Protein AF-A0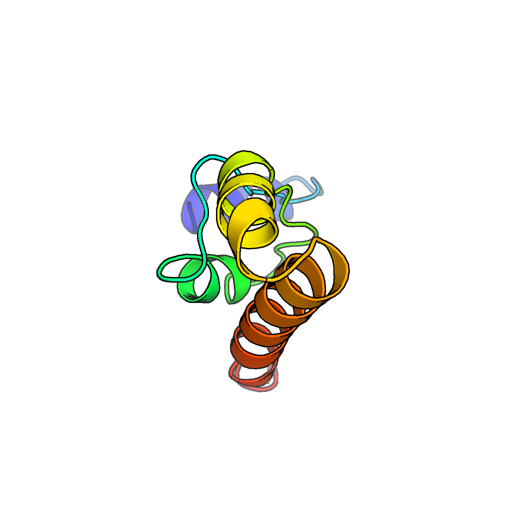A963N6A3-F1 (afdb_monomer)

Solvent-accessible surface area (backbone atoms only — not comparable to full-atom values): 4418 Å² total; per-residue (Å²): 107,70,70,60,38,53,53,34,46,76,71,74,43,88,28,67,55,29,84,94,38,36,96,87,60,36,36,77,61,47,46,41,84,77,58,74,50,70,59,59,57,68,48,41,55,65,44,16,78,79,64,37,60,69,55,28,52,52,50,52,51,47,47,37,48,55,28,46,69,68,52,75,80,84,127

pLDDT: mean 93.79, std 10.91, range [37.06, 98.88]

Foldseek 3Di:
DLVVQVVCVVVVHQAEEAPPDALVRVLVVLLRPRHDYHDHDPRLVVVCVPVHNVVSVVSSVVSSVVSNVPDDDDD

Radius of gyration: 13.46 Å; Cα contacts (8 Å, |Δi|>4): 77; chains: 1; bounding box: 36×17×40 Å

Mean predicted aligned error: 3.43 Å

Structure (mmCIF, N/CA/C/O backbone):
data_AF-A0A963N6A3-F1
#
_entry.id   AF-A0A963N6A3-F1
#
loop_
_atom_site.group_PDB
_atom_site.id
_atom_site.type_symbol
_atom_site.label_atom_id
_atom_site.label_alt_id
_atom_site.label_comp_id
_atom_site.label_asym_id
_atom_site.label_entity_id
_atom_site.label_seq_id
_atom_site.pdbx_PDB_ins_code
_atom_site.Cartn_x
_atom_site.Cartn_y
_atom_site.Cartn_z
_atom_site.occupancy
_atom_site.B_iso_or_equiv
_atom_site.auth_seq_id
_atom_site.auth_comp_id
_atom_site.auth_asym_id
_atom_site.auth_atom_id
_atom_site.pdbx_PDB_model_num
ATOM 1 N N . ILE A 1 1 ? -11.097 9.720 6.008 1.00 91.50 1 ILE A N 1
ATOM 2 C CA . ILE A 1 1 ? -10.698 8.286 5.988 1.00 91.50 1 ILE A CA 1
ATOM 3 C C . ILE A 1 1 ? -10.926 7.625 7.345 1.00 91.50 1 ILE A C 1
ATOM 5 O O . ILE A 1 1 ? -11.723 6.706 7.382 1.00 91.50 1 ILE A O 1
ATOM 9 N N . ARG A 1 2 ? -10.322 8.102 8.449 1.00 94.12 2 ARG A N 1
ATOM 10 C CA . ARG A 1 2 ? -10.505 7.514 9.797 1.00 94.12 2 ARG A CA 1
ATOM 11 C C . ARG A 1 2 ? -11.977 7.313 10.192 1.00 94.12 2 ARG A C 1
ATOM 13 O O . ARG A 1 2 ? -12.387 6.181 10.380 1.00 94.12 2 ARG A O 1
ATOM 20 N N . GLN A 1 3 ? -12.773 8.385 10.190 1.00 95.81 3 GLN A N 1
ATOM 21 C CA . GLN A 1 3 ? -14.198 8.337 10.553 1.00 95.81 3 GLN A CA 1
ATOM 22 C C . GLN A 1 3 ? -15.020 7.380 9.669 1.00 95.81 3 GLN A C 1
ATOM 24 O O . GLN A 1 3 ? -15.894 6.667 10.151 1.00 95.81 3 GLN A O 1
ATOM 29 N N . ALA A 1 4 ? -14.721 7.336 8.366 1.00 94.50 4 ALA A N 1
ATOM 30 C CA . ALA A 1 4 ? -15.364 6.404 7.441 1.00 94.50 4 ALA A CA 1
ATOM 31 C C . ALA A 1 4 ? -14.972 4.946 7.739 1.00 94.50 4 ALA A C 1
ATOM 33 O O . ALA A 1 4 ? -15.819 4.062 7.665 1.00 94.50 4 ALA A O 1
ATOM 34 N N . GLY A 1 5 ? -13.711 4.705 8.116 1.00 94.75 5 GLY A N 1
ATOM 35 C CA . GLY A 1 5 ? -13.236 3.398 8.564 1.00 94.75 5 GLY A CA 1
ATOM 36 C C . GLY A 1 5 ? -13.921 2.940 9.848 1.00 94.75 5 GLY A C 1
ATOM 37 O O . GLY A 1 5 ? -14.444 1.835 9.886 1.00 94.75 5 GLY A O 1
ATOM 38 N N . GLU A 1 6 ? -14.006 3.808 10.857 1.00 95.38 6 GLU A N 1
ATOM 39 C CA . GLU A 1 6 ? -14.733 3.539 12.108 1.00 95.38 6 GLU A CA 1
ATOM 40 C C . GLU A 1 6 ? -16.205 3.206 11.838 1.00 95.38 6 GLU A C 1
ATOM 42 O O . GLU A 1 6 ? -16.707 2.195 12.319 1.00 95.38 6 GLU A O 1
ATOM 47 N N . SER A 1 7 ? -16.870 3.992 10.987 1.00 96.69 7 SER A N 1
ATOM 48 C CA . SER A 1 7 ? -18.271 3.754 10.618 1.00 96.69 7 SER A CA 1
ATOM 49 C C . SER A 1 7 ? -18.457 2.410 9.906 1.00 96.69 7 SER A C 1
ATOM 51 O O . SER A 1 7 ? -19.377 1.664 10.229 1.00 96.69 7 SER A O 1
ATOM 53 N N . ALA A 1 8 ? -17.565 2.063 8.971 1.00 96.25 8 ALA A N 1
ATOM 54 C CA . ALA A 1 8 ? -17.598 0.772 8.286 1.00 96.25 8 ALA A CA 1
ATOM 55 C C . ALA A 1 8 ? -17.414 -0.398 9.269 1.00 96.25 8 ALA A C 1
ATOM 57 O O . ALA A 1 8 ? -18.137 -1.391 9.187 1.00 96.25 8 ALA A O 1
ATOM 58 N N . LEU A 1 9 ? -16.493 -0.265 10.228 1.00 96.25 9 LEU A N 1
ATOM 59 C CA . LEU A 1 9 ? -16.255 -1.272 11.263 1.00 96.25 9 LEU A CA 1
ATOM 60 C C . LEU A 1 9 ? -17.458 -1.425 12.205 1.00 96.25 9 LEU A C 1
ATOM 62 O O . LEU A 1 9 ? -17.842 -2.554 12.503 1.00 96.25 9 LEU A O 1
ATOM 66 N N . CYS A 1 10 ? -18.101 -0.325 12.613 1.00 96.44 10 CYS A N 1
ATOM 67 C CA . CYS A 1 10 ? -19.335 -0.363 13.409 1.00 96.44 10 CYS A CA 1
ATOM 68 C C . CYS A 1 10 ? -20.482 -1.090 12.689 1.00 96.44 10 CYS A C 1
ATOM 70 O O . CYS A 1 10 ? -21.315 -1.716 13.338 1.00 96.44 10 CYS A O 1
ATOM 72 N N . LEU A 1 11 ? -20.505 -1.048 11.356 1.00 97.38 11 LEU A N 1
ATOM 73 C CA . LEU A 1 11 ? -21.467 -1.773 10.521 1.00 97.38 11 LEU A CA 1
ATOM 74 C C . LEU A 1 11 ? -21.051 -3.229 10.233 1.00 97.38 11 LEU A C 1
ATOM 76 O O . LEU A 1 11 ? -21.694 -3.902 9.429 1.00 97.38 11 LEU A O 1
ATOM 80 N N . GLY A 1 12 ? -19.966 -3.725 10.840 1.00 96.12 12 GLY A N 1
ATOM 81 C CA . GLY A 1 12 ? -19.451 -5.079 10.611 1.00 96.12 12 GLY A CA 1
ATOM 82 C C . GLY A 1 12 ? -18.804 -5.282 9.235 1.00 96.12 12 GLY A C 1
ATOM 83 O O . GLY A 1 12 ? -18.582 -6.419 8.814 1.00 96.12 12 GLY A O 1
ATOM 84 N N . MET A 1 13 ? -18.497 -4.200 8.513 1.00 96.81 13 MET A N 1
ATOM 85 C CA . MET A 1 13 ? -17.861 -4.262 7.199 1.00 96.81 13 MET A CA 1
ATOM 86 C C . MET A 1 13 ? -16.338 -4.383 7.311 1.00 96.81 13 MET A C 1
ATOM 88 O O . MET A 1 13 ? -15.710 -3.998 8.297 1.00 96.81 13 MET A O 1
ATOM 92 N N . ARG A 1 14 ? -15.711 -4.890 6.245 1.00 95.38 14 ARG A N 1
ATOM 93 C CA . ARG A 1 14 ? -14.250 -4.857 6.101 1.00 95.38 14 ARG A CA 1
ATOM 94 C C . ARG A 1 14 ? -13.817 -3.464 5.655 1.00 95.38 14 ARG A C 1
ATOM 96 O O . ARG A 1 14 ? -14.327 -2.953 4.662 1.00 95.38 14 ARG A O 1
ATOM 103 N N . PHE A 1 15 ? -12.832 -2.893 6.340 1.00 95.62 15 PHE A N 1
ATOM 104 C CA . PHE A 1 15 ? -12.257 -1.604 5.980 1.00 95.62 15 PHE A CA 1
ATOM 105 C C . PHE A 1 15 ? -10.951 -1.790 5.192 1.00 95.62 15 PHE A C 1
ATOM 107 O O . PHE A 1 15 ? -9.925 -2.178 5.749 1.00 95.62 15 PHE A O 1
ATOM 114 N N . ASN A 1 16 ? -11.000 -1.515 3.887 1.00 96.50 16 ASN A N 1
ATOM 115 C CA . ASN A 1 16 ? -9.860 -1.583 2.969 1.00 96.50 16 ASN A CA 1
ATOM 116 C C . ASN A 1 16 ? -9.578 -0.195 2.364 1.00 96.50 16 ASN A C 1
ATOM 118 O O . ASN A 1 16 ? -10.476 0.644 2.281 1.00 96.50 16 ASN A O 1
ATOM 122 N N . ALA A 1 17 ? -8.348 0.041 1.904 1.00 96.38 17 ALA A N 1
ATOM 123 C CA . ALA A 1 17 ? -7.973 1.248 1.155 1.00 96.38 17 ALA A CA 1
ATOM 124 C C . ALA A 1 17 ? -6.902 0.923 0.099 1.00 96.38 17 ALA A C 1
ATOM 126 O O . ALA A 1 17 ? -6.580 -0.242 -0.111 1.00 96.38 17 ALA A O 1
ATOM 127 N N . GLY A 1 18 ? -6.333 1.923 -0.583 1.00 95.31 18 GLY A N 1
ATOM 128 C CA . GLY A 1 18 ? -5.171 1.679 -1.453 1.00 95.31 18 GLY A CA 1
ATOM 129 C C . GLY A 1 18 ? -4.998 2.609 -2.649 1.00 95.31 18 GLY A C 1
ATOM 130 O O . GLY A 1 18 ? -3.874 2.796 -3.116 1.00 95.31 18 GLY A O 1
ATOM 131 N N . HIS A 1 19 ? -6.078 3.236 -3.128 1.00 96.25 19 HIS A N 1
ATOM 132 C CA . HIS A 1 19 ? -5.997 4.139 -4.276 1.00 96.25 19 HIS A CA 1
ATOM 133 C C . HIS A 1 19 ? -5.058 5.324 -3.995 1.00 96.25 19 HIS A C 1
ATOM 135 O O . HIS A 1 19 ? -5.112 5.923 -2.922 1.00 96.25 19 HIS A O 1
ATOM 141 N N . ALA A 1 20 ? -4.196 5.639 -4.968 1.00 96.25 20 ALA A N 1
ATOM 142 C CA . ALA A 1 20 ? -3.183 6.700 -4.911 1.00 96.25 20 ALA A CA 1
ATOM 143 C C . ALA A 1 20 ? -2.148 6.601 -3.764 1.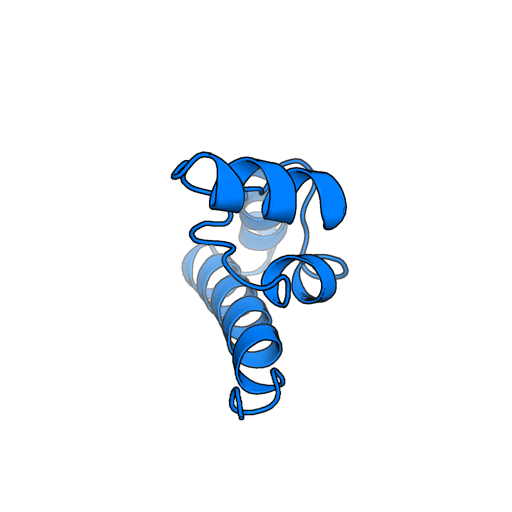00 96.25 20 ALA A C 1
ATOM 145 O O . ALA A 1 20 ? -1.393 7.550 -3.529 1.00 96.25 20 ALA A O 1
ATOM 146 N N . LEU A 1 21 ? -2.052 5.456 -3.076 1.00 98.19 21 LEU A N 1
ATOM 147 C CA . LEU A 1 21 ? -0.984 5.243 -2.100 1.00 98.19 21 LEU A CA 1
ATOM 148 C C . LEU A 1 21 ? 0.360 4.983 -2.786 1.00 98.19 21 LEU A C 1
ATOM 150 O O . LEU A 1 21 ? 0.443 4.350 -3.840 1.00 98.19 21 LEU A O 1
ATOM 154 N N . ASN A 1 22 ? 1.420 5.472 -2.155 1.00 98.56 22 ASN A N 1
ATOM 155 C CA . ASN A 1 22 ? 2.805 5.340 -2.575 1.00 98.56 22 ASN A CA 1
ATOM 156 C C . ASN A 1 22 ? 3.735 5.203 -1.355 1.00 98.56 22 ASN A C 1
ATOM 158 O O . ASN A 1 22 ? 3.300 5.216 -0.204 1.00 98.56 22 ASN A O 1
ATOM 162 N N . TYR A 1 23 ? 5.036 5.074 -1.612 1.00 98.38 23 TYR A N 1
ATOM 163 C CA . TYR A 1 23 ? 6.059 4.822 -0.591 1.00 98.38 23 TYR A CA 1
ATOM 164 C C . TYR A 1 23 ? 6.225 5.950 0.441 1.00 98.38 23 TYR A C 1
ATOM 166 O O . TYR A 1 23 ? 6.794 5.714 1.501 1.00 98.38 23 TYR A O 1
ATOM 174 N N . PHE A 1 24 ? 5.703 7.150 0.175 1.00 98.12 24 PHE A N 1
ATOM 175 C CA . PHE A 1 24 ? 5.806 8.304 1.071 1.00 98.12 24 PHE A CA 1
ATOM 176 C C . PHE A 1 24 ? 4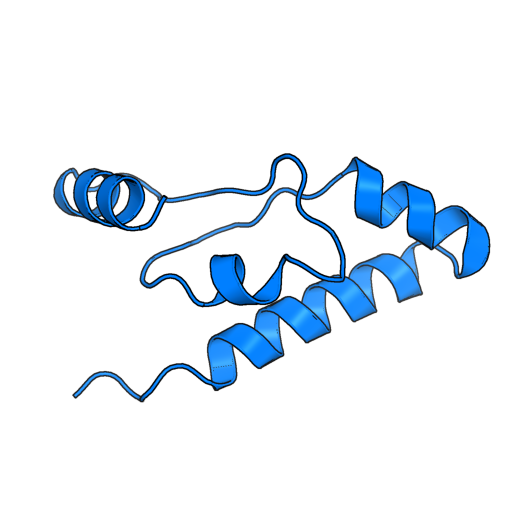.560 8.503 1.939 1.00 98.12 24 PHE A C 1
ATOM 178 O O . PHE A 1 24 ? 4.650 9.073 3.021 1.00 98.12 24 PHE A O 1
ATOM 185 N N . ASN A 1 25 ? 3.390 8.043 1.484 1.00 97.75 25 ASN A N 1
ATOM 186 C CA . ASN A 1 25 ? 2.111 8.308 2.154 1.00 97.75 25 ASN A CA 1
ATOM 187 C C . ASN A 1 25 ? 1.381 7.046 2.649 1.00 97.75 25 ASN A C 1
ATOM 189 O O . ASN A 1 25 ? 0.310 7.158 3.245 1.00 97.75 25 ASN A O 1
ATOM 193 N N . VAL A 1 26 ? 1.942 5.848 2.441 1.00 98.19 26 VAL A N 1
ATOM 194 C CA . VAL A 1 26 ? 1.303 4.594 2.869 1.00 98.19 26 VAL A CA 1
ATOM 195 C C . VAL A 1 26 ? 1.229 4.457 4.394 1.00 98.19 26 VAL A C 1
ATOM 197 O O . VAL A 1 26 ? 0.244 3.938 4.911 1.00 98.19 26 VAL A O 1
ATOM 200 N N . GLN A 1 27 ? 2.233 4.936 5.137 1.00 97.62 27 GLN A N 1
ATOM 201 C CA . GLN A 1 27 ? 2.352 4.659 6.575 1.00 97.62 27 GLN A CA 1
ATOM 202 C C . GLN A 1 27 ? 1.217 5.260 7.428 1.00 97.62 27 GLN A C 1
ATOM 204 O O . GLN A 1 27 ? 0.673 4.530 8.259 1.00 97.62 27 GLN A O 1
ATOM 209 N N . PRO A 1 28 ? 0.787 6.526 7.235 1.00 96.19 28 PRO A N 1
ATOM 210 C CA . PRO A 1 28 ? -0.359 7.072 7.965 1.00 96.19 28 PRO A CA 1
ATOM 211 C C . PRO A 1 28 ? -1.657 6.284 7.751 1.00 96.19 28 PRO A C 1
ATOM 213 O O . PRO A 1 28 ? -2.458 6.164 8.675 1.00 96.19 28 PRO A O 1
ATOM 216 N N . VAL A 1 29 ? -1.862 5.728 6.551 1.00 96.38 29 VAL A N 1
ATOM 217 C CA . VAL A 1 29 ? -3.055 4.930 6.224 1.00 96.38 29 VAL A CA 1
ATOM 218 C C . VAL A 1 29 ? -2.930 3.515 6.780 1.00 96.38 29 VAL A C 1
ATOM 220 O O . VAL A 1 29 ? -3.873 3.007 7.380 1.00 96.38 29 VAL A O 1
ATOM 223 N N . ALA A 1 30 ? -1.752 2.902 6.657 1.00 96.62 30 ALA A N 1
ATOM 224 C CA . ALA A 1 30 ? -1.468 1.575 7.192 1.00 96.62 30 ALA A CA 1
ATOM 225 C C . ALA A 1 30 ? -1.572 1.504 8.724 1.00 96.62 30 ALA A C 1
ATOM 227 O O . ALA A 1 30 ? -1.786 0.415 9.238 1.00 96.62 30 ALA A O 1
ATOM 228 N N . ARG A 1 31 ? -1.450 2.628 9.448 1.00 95.56 31 ARG A N 1
ATOM 229 C CA . ARG A 1 31 ? -1.629 2.695 10.913 1.00 95.56 31 ARG A CA 1
ATOM 230 C C . ARG A 1 31 ? -3.094 2.834 11.353 1.00 95.56 31 ARG A C 1
ATOM 232 O O . ARG A 1 31 ? -3.377 2.813 12.545 1.00 95.56 31 ARG A O 1
ATOM 239 N N . LEU A 1 32 ? -4.045 3.027 10.438 1.00 93.88 32 LEU A N 1
ATOM 240 C CA . LEU A 1 32 ? -5.448 3.162 10.837 1.00 93.88 32 LEU A CA 1
ATOM 241 C C . LEU A 1 32 ? -5.947 1.865 11.488 1.00 93.88 32 LEU A C 1
ATOM 243 O O . LEU A 1 32 ? -5.787 0.780 10.933 1.00 93.88 32 LEU A O 1
ATOM 247 N N . ALA A 1 33 ? -6.562 1.987 12.665 1.00 90.25 33 ALA A N 1
ATOM 248 C CA . ALA A 1 33 ? -7.119 0.847 13.380 1.00 90.25 33 ALA A CA 1
ATOM 249 C C . ALA A 1 33 ? -8.189 0.142 12.529 1.00 90.25 33 ALA A C 1
ATOM 251 O O . ALA A 1 33 ? -9.002 0.787 11.866 1.00 90.25 33 ALA A O 1
ATOM 252 N N . GLY A 1 34 ? -8.159 -1.191 12.530 1.00 91.75 34 GLY A N 1
ATOM 253 C CA . GLY A 1 34 ? -9.119 -2.028 11.807 1.00 91.75 34 GLY A CA 1
ATOM 254 C C . GLY A 1 34 ? -8.991 -2.023 10.279 1.00 91.75 34 GLY A C 1
ATOM 255 O O . GLY A 1 34 ? -9.808 -2.661 9.614 1.00 91.75 34 GLY A O 1
ATOM 256 N N . ILE A 1 35 ? -7.977 -1.364 9.701 1.00 94.81 35 ILE A N 1
ATOM 257 C CA . ILE A 1 35 ? -7.692 -1.503 8.269 1.00 94.81 35 ILE A CA 1
ATOM 258 C C . ILE A 1 35 ? -7.179 -2.917 7.973 1.00 94.81 35 ILE A C 1
ATOM 260 O O . ILE A 1 35 ? -6.247 -3.399 8.617 1.00 94.81 35 ILE A O 1
ATOM 264 N N . ARG A 1 36 ? -7.805 -3.605 7.016 1.00 94.56 36 ARG A N 1
ATOM 265 C CA . ARG A 1 36 ? -7.524 -5.022 6.742 1.00 94.56 36 ARG A CA 1
ATOM 266 C C . ARG A 1 36 ? -6.561 -5.211 5.578 1.00 94.56 36 ARG A C 1
ATOM 268 O O . ARG A 1 36 ? -5.613 -5.983 5.695 1.00 94.56 36 ARG A O 1
ATOM 275 N N . GLU A 1 37 ? -6.784 -4.509 4.470 1.00 96.00 37 GLU A N 1
ATOM 276 C CA . GLU A 1 37 ? -5.962 -4.617 3.261 1.00 96.00 37 GLU A CA 1
ATOM 277 C C . GLU A 1 37 ? -5.712 -3.253 2.602 1.00 96.00 37 GLU A C 1
ATOM 279 O O . GLU A 1 37 ? -6.569 -2.364 2.624 1.00 96.00 37 GLU A O 1
ATOM 284 N N . LEU A 1 38 ? -4.532 -3.118 1.981 1.00 97.75 38 LEU A N 1
ATOM 285 C CA . LEU A 1 38 ? -4.163 -1.995 1.119 1.00 97.75 38 LEU A CA 1
ATOM 286 C C . LEU A 1 38 ? -3.891 -2.486 -0.308 1.00 97.75 38 LEU A C 1
ATOM 288 O O . LEU A 1 38 ? -2.910 -3.192 -0.543 1.00 97.75 38 LEU A O 1
ATOM 292 N N . HIS A 1 39 ? -4.735 -2.103 -1.265 1.00 97.88 39 HIS A N 1
ATOM 293 C CA . HIS A 1 39 ? -4.595 -2.475 -2.678 1.00 97.88 39 HIS A CA 1
ATOM 294 C C . HIS A 1 39 ? -3.857 -1.379 -3.454 1.00 97.88 39 HIS A C 1
ATOM 296 O O . HIS A 1 39 ? -4.444 -0.376 -3.856 1.00 97.88 39 HIS A O 1
ATOM 302 N N . ILE A 1 40 ? -2.549 -1.560 -3.649 1.00 98.44 40 ILE A N 1
ATOM 303 C CA . ILE A 1 40 ? -1.654 -0.552 -4.233 1.00 98.44 40 ILE A CA 1
ATOM 304 C C . ILE A 1 40 ? -1.105 -1.069 -5.566 1.00 98.44 40 ILE A C 1
ATOM 306 O O . ILE A 1 40 ? -0.437 -2.097 -5.601 1.00 98.44 40 ILE A O 1
ATOM 310 N N . GLY A 1 41 ? -1.383 -0.354 -6.661 1.00 98.12 41 GLY A N 1
ATOM 311 C CA . GLY A 1 41 ? -0.976 -0.741 -8.019 1.00 98.12 41 GLY A CA 1
ATOM 312 C C . GLY A 1 41 ? 0.127 0.150 -8.586 1.00 98.12 41 GLY A C 1
ATOM 313 O O . GLY A 1 41 ? 1.306 -0.194 -8.525 1.00 98.12 41 GLY A O 1
ATOM 314 N N . HIS A 1 42 ? -0.268 1.311 -9.122 1.00 98.50 42 HIS A N 1
ATOM 315 C CA . HIS A 1 42 ? 0.600 2.210 -9.894 1.00 98.50 42 HIS A CA 1
ATOM 316 C C . HIS A 1 42 ? 1.949 2.487 -9.217 1.00 98.50 42 HIS A C 1
ATOM 318 O O . HIS A 1 42 ? 2.981 2.2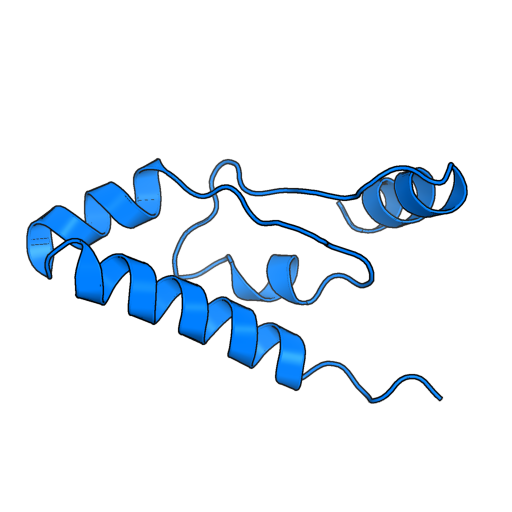80 -9.838 1.00 98.50 42 HIS A O 1
ATOM 324 N N . ALA A 1 43 ? 1.971 2.848 -7.929 1.00 98.62 43 ALA A N 1
ATOM 325 C CA . ALA A 1 43 ? 3.224 3.143 -7.233 1.00 98.62 43 ALA A CA 1
ATOM 326 C C . ALA A 1 43 ? 4.202 1.954 -7.200 1.00 98.62 43 ALA A C 1
ATOM 328 O O . ALA A 1 43 ? 5.401 2.153 -7.391 1.00 98.62 43 ALA A O 1
ATOM 329 N N . ILE A 1 44 ? 3.706 0.726 -6.992 1.00 98.75 44 ILE A N 1
ATOM 330 C CA . ILE A 1 44 ? 4.548 -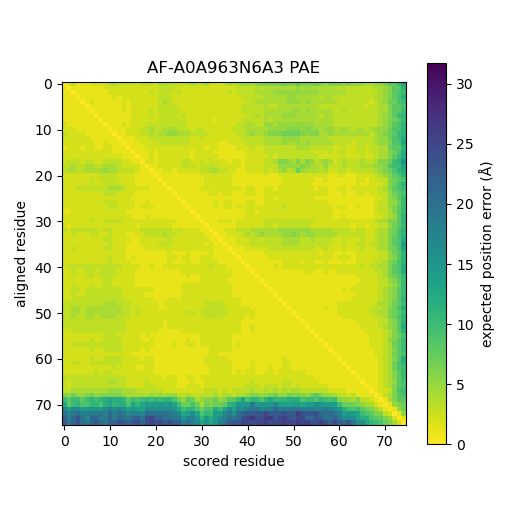0.479 -6.969 1.00 98.75 44 ILE A CA 1
ATOM 331 C C . ILE A 1 44 ? 5.132 -0.736 -8.357 1.00 98.75 44 ILE A C 1
ATOM 333 O O . ILE A 1 44 ? 6.332 -0.975 -8.470 1.00 98.75 44 ILE A O 1
ATOM 337 N N . ILE A 1 45 ? 4.310 -0.657 -9.408 1.00 98.69 45 ILE A N 1
ATOM 338 C CA . ILE A 1 45 ? 4.770 -0.876 -10.786 1.00 98.69 45 ILE A CA 1
ATOM 339 C C . ILE A 1 45 ? 5.772 0.203 -11.204 1.00 98.69 45 ILE A C 1
ATOM 341 O O . ILE A 1 45 ? 6.841 -0.135 -11.705 1.00 98.69 45 ILE A O 1
ATOM 345 N N . SER A 1 46 ? 5.497 1.475 -10.912 1.00 98.62 46 SER A N 1
ATOM 346 C CA . SER A 1 46 ? 6.412 2.577 -11.228 1.00 98.62 46 SER A CA 1
ATOM 347 C C . SER A 1 46 ? 7.760 2.425 -10.523 1.00 98.62 46 SER A C 1
ATOM 349 O O . SER A 1 46 ? 8.795 2.663 -11.137 1.00 98.62 46 SER A O 1
ATOM 351 N N . ARG A 1 47 ? 7.789 1.957 -9.266 1.00 98.56 47 ARG A N 1
ATOM 352 C CA . ARG A 1 47 ? 9.055 1.646 -8.580 1.00 98.56 47 ARG A CA 1
ATOM 353 C C . ARG A 1 47 ? 9.738 0.400 -9.155 1.00 98.56 47 ARG A C 1
ATOM 355 O O . ARG A 1 47 ? 10.963 0.372 -9.265 1.00 98.56 47 ARG A O 1
ATOM 362 N N . ALA A 1 48 ? 8.970 -0.617 -9.540 1.00 98.81 48 ALA A N 1
ATOM 363 C CA . ALA A 1 48 ? 9.494 -1.869 -10.081 1.00 98.81 48 ALA A CA 1
ATOM 364 C C . ALA A 1 48 ? 10.291 -1.685 -11.382 1.00 98.81 48 ALA A C 1
ATOM 366 O O . ALA A 1 48 ? 11.200 -2.473 -11.625 1.00 98.81 48 ALA A O 1
ATOM 367 N N . VAL A 1 49 ? 10.012 -0.639 -12.168 1.00 98.75 49 VAL A N 1
ATOM 368 C CA . VAL A 1 49 ? 10.804 -0.284 -13.363 1.00 98.75 49 VAL A CA 1
ATOM 369 C C . VAL A 1 49 ? 12.278 -0.021 -13.021 1.00 98.75 49 VAL A C 1
ATOM 371 O O . VAL A 1 49 ? 13.148 -0.299 -13.839 1.00 98.75 49 VAL A O 1
ATOM 374 N N . PHE A 1 50 ? 12.574 0.455 -11.807 1.00 98.62 50 PHE A N 1
ATOM 375 C CA . PHE A 1 50 ? 13.935 0.816 -11.392 1.00 98.62 50 PHE A CA 1
ATOM 376 C C . PHE A 1 50 ? 14.636 -0.261 -10.560 1.00 98.62 50 PHE A C 1
ATOM 378 O O . PHE A 1 50 ? 15.849 -0.410 -10.649 1.00 98.62 50 PHE A O 1
ATOM 385 N N . VAL A 1 51 ? 13.893 -1.001 -9.731 1.00 98.62 51 VAL A N 1
ATOM 386 C CA . VAL A 1 51 ? 14.479 -1.937 -8.744 1.00 98.62 51 VAL A CA 1
ATOM 387 C C . VAL A 1 51 ? 14.002 -3.385 -8.893 1.00 98.62 51 VAL A C 1
ATOM 389 O O . VAL A 1 51 ? 14.391 -4.257 -8.117 1.00 98.62 51 VAL A O 1
ATOM 392 N N . GLY A 1 52 ? 13.113 -3.651 -9.850 1.00 98.69 52 GLY A N 1
ATOM 393 C CA . GLY A 1 52 ? 12.430 -4.931 -10.000 1.00 98.69 52 GLY A CA 1
ATOM 394 C C . GLY A 1 52 ? 11.231 -5.112 -9.059 1.00 98.69 52 GLY A C 1
ATOM 395 O O . GLY A 1 52 ? 11.144 -4.555 -7.961 1.00 98.69 52 GLY A O 1
ATOM 396 N N . LEU A 1 53 ? 10.276 -5.945 -9.489 1.00 98.81 53 LEU A N 1
ATOM 397 C CA . LEU A 1 53 ? 8.996 -6.139 -8.795 1.00 98.81 53 LEU A CA 1
ATOM 398 C C . LEU A 1 53 ? 9.156 -6.704 -7.376 1.00 98.81 53 LEU A C 1
ATOM 400 O O . LEU A 1 53 ? 8.452 -6.286 -6.458 1.00 98.81 53 LEU A O 1
ATOM 404 N N . ARG A 1 54 ? 10.103 -7.630 -7.180 1.00 98.75 54 ARG A N 1
ATOM 405 C CA . ARG A 1 54 ? 10.351 -8.262 -5.875 1.00 98.75 54 ARG A CA 1
ATOM 406 C C . ARG A 1 54 ? 10.739 -7.230 -4.815 1.00 98.75 54 ARG A C 1
ATOM 408 O O . ARG A 1 54 ? 10.149 -7.232 -3.735 1.00 98.75 54 ARG A O 1
ATOM 415 N N . GLU A 1 55 ? 11.681 -6.342 -5.127 1.00 98.75 55 GLU A N 1
ATOM 416 C CA . GLU A 1 55 ? 12.136 -5.314 -4.185 1.00 98.75 55 GLU A CA 1
ATOM 417 C C . GLU A 1 55 ? 11.096 -4.204 -4.001 1.00 98.75 55 GLU A C 1
ATOM 419 O O . GLU A 1 55 ? 10.901 -3.726 -2.882 1.00 98.75 55 GLU A O 1
ATOM 424 N N . ALA A 1 56 ? 10.361 -3.839 -5.058 1.00 98.88 56 ALA A N 1
ATOM 425 C CA . ALA A 1 56 ? 9.244 -2.898 -4.965 1.00 98.88 56 ALA A CA 1
ATOM 426 C C . ALA A 1 56 ? 8.158 -3.375 -3.986 1.00 98.88 56 ALA A C 1
ATOM 428 O O . ALA A 1 56 ? 7.748 -2.621 -3.097 1.00 98.88 56 ALA A O 1
ATOM 429 N N . VAL A 1 57 ? 7.730 -4.635 -4.099 1.00 98.69 57 VAL A N 1
ATOM 430 C CA . VAL A 1 57 ? 6.724 -5.228 -3.203 1.00 98.69 57 VAL A CA 1
ATOM 431 C C . VAL A 1 57 ? 7.274 -5.406 -1.787 1.00 98.69 57 VAL A C 1
ATOM 433 O O . VAL A 1 57 ? 6.576 -5.094 -0.818 1.00 98.69 57 VAL A O 1
ATOM 436 N N . ARG A 1 58 ? 8.521 -5.883 -1.641 1.00 98.75 58 ARG A N 1
ATOM 437 C CA . ARG A 1 58 ? 9.154 -6.079 -0.326 1.00 98.75 58 ARG A CA 1
ATOM 438 C C . ARG A 1 58 ? 9.215 -4.774 0.462 1.00 98.75 58 ARG A C 1
ATOM 440 O O . ARG A 1 58 ? 8.846 -4.769 1.636 1.00 98.75 58 ARG A O 1
ATOM 447 N N . GLU A 1 59 ? 9.642 -3.683 -0.166 1.00 98.56 59 GLU A N 1
ATOM 448 C CA . GLU A 1 59 ? 9.737 -2.391 0.513 1.00 98.56 59 GLU A CA 1
ATOM 449 C C . GLU A 1 59 ? 8.358 -1.841 0.902 1.00 98.56 59 GLU A C 1
ATOM 451 O O . GLU A 1 59 ? 8.181 -1.429 2.047 1.00 98.56 59 GLU A O 1
ATOM 456 N N . MET A 1 60 ? 7.359 -1.906 0.013 1.00 98.69 60 MET A N 1
ATOM 457 C CA . MET A 1 60 ? 5.997 -1.461 0.339 1.00 98.69 60 MET A CA 1
ATOM 458 C C . MET A 1 60 ? 5.452 -2.224 1.557 1.00 98.69 60 MET A C 1
ATOM 460 O O . MET A 1 60 ? 4.941 -1.633 2.509 1.00 98.69 60 MET A O 1
ATOM 464 N N . LYS A 1 61 ? 5.647 -3.548 1.575 1.00 98.12 61 LYS A N 1
ATOM 465 C CA . LYS A 1 61 ? 5.243 -4.406 2.694 1.00 98.12 61 LYS A CA 1
ATOM 466 C C . LYS A 1 61 ? 6.001 -4.081 3.985 1.00 98.12 61 LYS A C 1
ATOM 468 O O . LYS A 1 61 ? 5.400 -4.146 5.057 1.00 98.12 61 LYS A O 1
ATOM 473 N N . ARG A 1 62 ? 7.291 -3.733 3.902 1.00 98.50 62 ARG A N 1
ATOM 474 C CA . ARG A 1 62 ? 8.087 -3.278 5.054 1.00 98.50 62 ARG A CA 1
ATOM 475 C C . ARG A 1 62 ? 7.486 -2.009 5.660 1.00 98.50 62 ARG A C 1
ATOM 477 O O . ARG A 1 62 ? 7.185 -2.015 6.848 1.00 98.50 62 ARG A O 1
ATOM 484 N N . LEU A 1 63 ? 7.221 -0.983 4.847 1.00 98.19 63 LEU A N 1
ATOM 485 C CA . LEU A 1 63 ? 6.635 0.283 5.308 1.00 98.19 63 LEU A CA 1
ATOM 486 C C . LEU A 1 63 ? 5.279 0.077 5.999 1.00 98.19 63 LEU A C 1
ATOM 488 O O . LEU A 1 63 ? 5.028 0.652 7.059 1.00 98.19 63 LEU A O 1
ATOM 492 N N . MET A 1 64 ? 4.423 -0.781 5.434 1.00 97.06 64 MET A N 1
ATOM 493 C CA . MET A 1 64 ? 3.132 -1.140 6.034 1.00 97.06 64 MET A CA 1
ATOM 494 C C . MET A 1 64 ? 3.293 -1.835 7.395 1.00 97.06 64 MET A C 1
ATOM 496 O O . MET A 1 64 ? 2.555 -1.534 8.330 1.00 97.06 64 MET A O 1
ATOM 500 N N . ARG A 1 65 ? 4.262 -2.752 7.525 1.00 96.19 65 ARG A N 1
ATOM 501 C CA . ARG A 1 65 ? 4.539 -3.466 8.784 1.00 96.19 65 ARG A CA 1
ATOM 502 C C . ARG A 1 65 ? 5.119 -2.552 9.854 1.00 96.19 65 ARG A C 1
ATOM 504 O O . ARG A 1 65 ? 4.697 -2.635 10.999 1.00 96.19 65 ARG A O 1
ATOM 511 N N . GLU A 1 66 ? 6.042 -1.673 9.484 1.00 96.38 66 GLU A N 1
ATOM 512 C CA . GLU A 1 66 ? 6.609 -0.677 10.399 1.00 96.38 66 GLU A CA 1
ATOM 513 C C . GLU A 1 66 ? 5.534 0.275 10.920 1.00 96.38 66 GLU A C 1
ATOM 515 O O . GLU A 1 66 ? 5.511 0.584 12.108 1.00 96.38 66 GLU A O 1
ATOM 520 N N . ALA A 1 67 ? 4.602 0.691 10.059 1.00 94.94 67 ALA A N 1
ATOM 521 C CA . ALA A 1 67 ? 3.472 1.513 10.476 1.00 94.94 67 ALA A CA 1
ATOM 5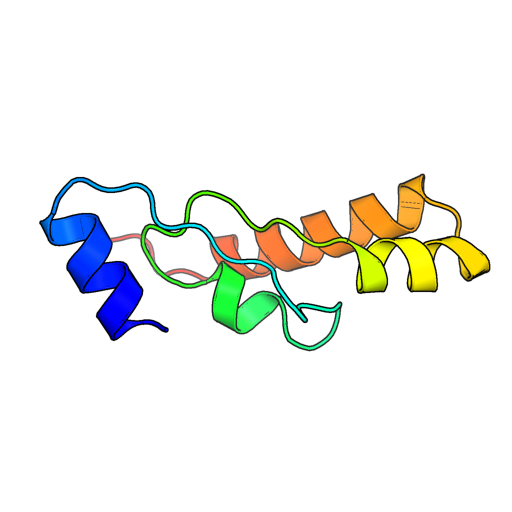22 C C . ALA A 1 67 ? 2.566 0.796 11.491 1.00 94.94 67 ALA A C 1
ATOM 524 O O . ALA A 1 67 ? 2.109 1.432 12.437 1.00 94.94 67 ALA A O 1
ATOM 525 N N . GLN A 1 68 ? 2.342 -0.510 11.309 1.00 91.50 68 GLN A N 1
ATOM 526 C CA . GLN A 1 68 ? 1.546 -1.347 12.214 1.00 91.50 68 GLN A CA 1
ATOM 527 C C . GLN A 1 68 ? 2.252 -1.629 13.548 1.00 91.50 68 GLN A C 1
ATOM 529 O O . GLN A 1 68 ? 1.627 -1.553 14.599 1.00 91.50 68 GLN A O 1
ATOM 534 N N . ALA A 1 69 ? 3.564 -1.875 13.535 1.00 89.50 69 ALA A N 1
ATOM 535 C CA . ALA A 1 69 ? 4.350 -2.106 14.752 1.00 89.50 69 ALA A CA 1
ATOM 536 C C . ALA A 1 69 ? 4.418 -0.878 15.682 1.00 89.50 69 ALA A C 1
ATOM 538 O O . ALA A 1 69 ? 4.722 -1.012 16.861 1.00 89.50 69 ALA A O 1
ATOM 539 N N . GLN A 1 70 ? 4.143 0.316 15.151 1.00 81.12 70 GLN A N 1
ATOM 540 C CA . GLN A 1 70 ? 4.101 1.572 15.904 1.00 81.12 70 GLN A CA 1
ATOM 541 C C . GLN A 1 70 ? 2.708 1.897 16.471 1.00 81.12 70 GLN A C 1
ATOM 543 O O . GLN A 1 70 ? 2.525 2.987 17.022 1.00 81.12 70 GLN A O 1
ATOM 548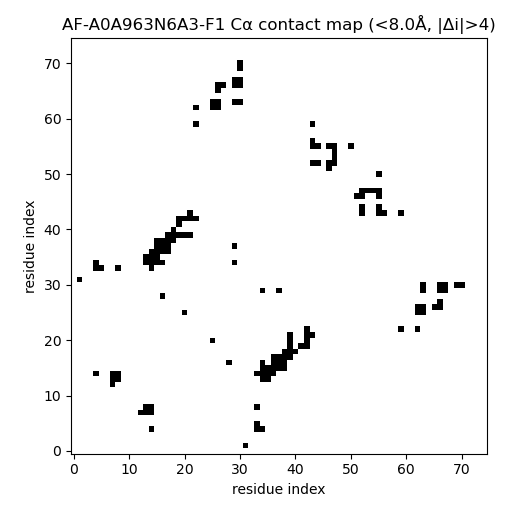 N N . LEU A 1 71 ? 1.712 1.010 16.326 1.00 72.25 71 LEU A N 1
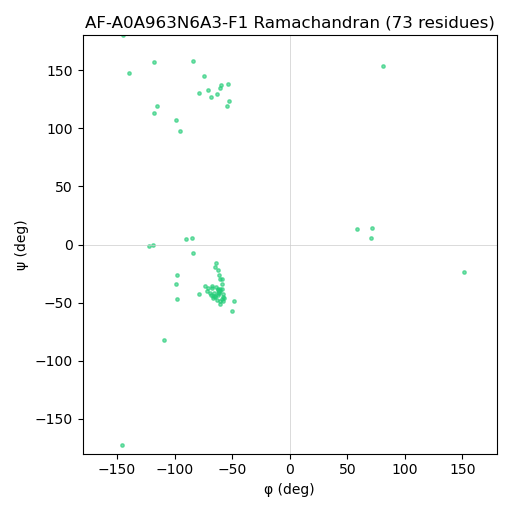ATOM 549 C CA . LEU A 1 71 ? 0.480 1.140 17.101 1.00 72.25 71 LEU A CA 1
ATOM 550 C C . LEU A 1 71 ? 0.768 0.790 18.568 1.00 72.25 71 LEU A C 1
ATOM 552 O O . LEU A 1 71 ? 1.391 -0.240 18.831 1.00 72.25 71 LEU A O 1
ATOM 556 N N . PRO A 1 72 ? 0.302 1.608 19.528 1.00 60.34 72 PRO A N 1
ATOM 557 C CA . PRO A 1 72 ? 0.281 1.203 20.925 1.00 60.34 72 PRO A CA 1
ATOM 558 C C . PRO A 1 72 ? -0.448 -0.137 21.045 1.00 60.34 72 PRO A C 1
ATOM 560 O O . PRO A 1 72 ? -1.482 -0.327 20.398 1.00 60.34 72 PRO A O 1
ATOM 563 N N . ALA A 1 73 ? 0.075 -1.054 21.865 1.00 56.03 73 ALA A N 1
ATOM 564 C CA . ALA A 1 73 ? -0.696 -2.221 22.273 1.00 56.03 73 ALA A CA 1
ATOM 565 C C . ALA A 1 73 ? -2.033 -1.713 22.829 1.00 56.03 73 ALA A C 1
ATOM 567 O O . ALA A 1 73 ? -2.039 -0.834 23.693 1.00 56.03 73 ALA A O 1
ATOM 568 N N . ALA A 1 74 ? -3.143 -2.192 22.265 1.00 53.44 74 ALA A N 1
ATOM 569 C CA . ALA A 1 74 ? -4.467 -1.862 22.766 1.00 53.44 74 ALA A CA 1
ATOM 570 C C . ALA A 1 74 ? -4.509 -2.222 24.261 1.00 53.44 74 ALA A C 1
ATOM 572 O O . ALA A 1 74 ? -4.239 -3.373 24.607 1.00 53.44 74 ALA A O 1
ATOM 573 N N . GLN A 1 75 ? -4.743 -1.219 25.114 1.00 37.06 75 GLN A N 1
ATOM 574 C CA . GLN A 1 75 ? -5.088 -1.419 26.523 1.00 37.06 75 GLN A CA 1
ATOM 575 C C . GLN A 1 75 ? -6.525 -1.920 26.607 1.00 37.06 75 GLN A C 1
ATOM 577 O O . GLN A 1 75 ? -7.372 -1.347 25.880 1.00 37.06 75 GLN A O 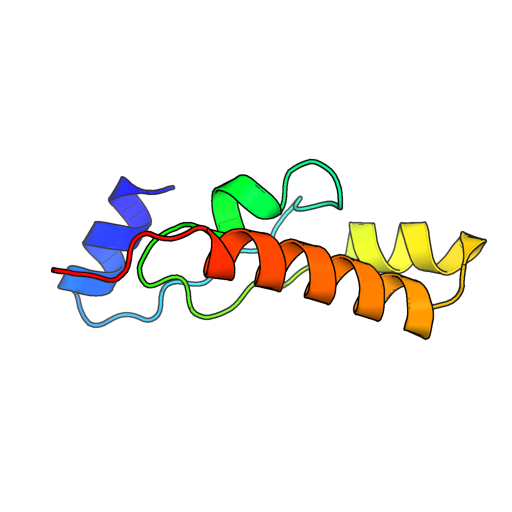1
#

Nearest PDB structures (foldseek):
  5dlc-assembly2_D  TM=9.985E-01  e=5.215E-05  Pseudomonas aeruginosa
  6rg0-assembly2_B  TM=9.956E-01  e=4.888E-05  Escherichia coli K-12
  1ho1-assembly1_C  TM=9.998E-01  e=6.331E-05  Escherichia coli
  1ixq-assembly1_C  TM=9.991E-01  e=1.062E-04  Escherichia coli
  3f4n-assembly5_B  TM=9.971E-01  e=1.780E-04  Yersinia pestis

Sequence (75 aa):
IRQAGESALCLGMRFNAGHALNYFNVQPVARLAGIRELHIGHAIISRAVFVGLREAVREMKRLMREAQAQLPAAQ

Secondary structure (DSSP, 8-state):
-HHHHHHHHHTT--EEE-TT--TTTHHHHHTSTTEEEE---HHHHHHHHHH-HHHHHHHHHHHHHHHHHTSPPP-